Protein AF-A0A2N5KVD8-F1 (afdb_monomer_lite)

Radius of gyration: 21.42 Å; chains: 1; bounding box: 42×48×54 Å

Foldseek 3Di:
DVVVLVVVLVVLLVVLVPADQQGKDKDWDAPVCVVVVLVSNCVRQNPVQWDDKDKAFQDDFDVVVVVVDPDGDSRTIIITMGGNHPHYDDDDDDDDDDPVVCVVAQVDADPPPRDTHGDDDPVD

Secondary structure (DSSP, 8-state):
-HHHHHHHHHHHHHHHHHS-TT-EEEEEE-HHHHHHHHHHHHHHH-GGGEEEEEEEE-S----TTTTT--S----EEEEEEEESSSS----PPPPPPPHHHHHHH--EE-TTT--EE----TT-

Sequence (124 aa):
VMAYLVMMSARLVELHRVLRPTGSLYLHCDPTSSHYLKIVMDAIFGPTKFRTEIIWKRSSAHSDTKQGRRLHGHIHDTILFYTKGDDWTWNPLYTPHDPEYVARFYKHIEPETGRRYMLDNITG

pLDDT: mean 91.03, std 7.39, range [53.5, 98.56]

Structure (mmCIF, N/CA/C/O backbone):
data_AF-A0A2N5KVD8-F1
#
_entry.id   AF-A0A2N5KVD8-F1
#
loop_
_atom_site.group_PDB
_atom_site.id
_atom_site.type_symbol
_atom_site.label_atom_id
_atom_site.label_alt_id
_atom_site.label_comp_id
_atom_site.label_asym_id
_atom_site.label_entity_id
_atom_site.label_seq_id
_atom_site.pdbx_PDB_ins_code
_atom_site.Cartn_x
_atom_site.Cartn_y
_atom_site.Cartn_z
_atom_site.occupancy
_atom_site.B_iso_or_equiv
_atom_site.auth_seq_id
_atom_site.auth_comp_id
_atom_site.auth_asym_id
_atom_site.auth_atom_id
_atom_site.pdbx_PDB_model_num
ATOM 1 N N . VAL A 1 1 ? -3.889 13.420 16.405 1.00 78.00 1 VAL A N 1
ATOM 2 C CA . VAL A 1 1 ? -4.005 12.066 15.802 1.00 78.00 1 VAL A CA 1
ATOM 3 C C . VAL A 1 1 ? -5.420 11.503 15.919 1.00 78.00 1 VAL A C 1
ATOM 5 O O . VAL A 1 1 ? -6.006 11.217 14.888 1.00 78.00 1 VAL A O 1
ATOM 8 N N . MET A 1 2 ? -6.019 11.407 17.115 1.00 89.94 2 MET A N 1
ATOM 9 C CA . MET A 1 2 ? -7.343 10.771 17.279 1.00 89.94 2 MET A CA 1
ATOM 10 C C . MET A 1 2 ? -8.468 11.407 16.447 1.00 89.94 2 MET A C 1
ATOM 12 O O . MET A 1 2 ? -9.176 10.690 15.753 1.00 89.94 2 MET A O 1
ATOM 16 N N . ALA A 1 3 ? -8.585 12.740 16.422 1.00 93.62 3 ALA A N 1
ATOM 17 C CA . ALA A 1 3 ? -9.596 13.419 15.600 1.00 93.62 3 ALA A CA 1
ATOM 18 C C . ALA A 1 3 ? -9.472 13.091 14.097 1.00 93.62 3 ALA A C 1
ATOM 20 O O . ALA A 1 3 ? -10.475 12.894 13.415 1.00 93.62 3 ALA A O 1
ATOM 21 N N . TYR A 1 4 ? -8.239 12.970 13.594 1.00 93.62 4 TYR A N 1
ATOM 22 C CA . TYR A 1 4 ? -7.976 12.573 12.211 1.00 93.62 4 TYR A CA 1
ATOM 23 C C . TYR A 1 4 ? -8.414 11.128 11.951 1.00 93.62 4 TYR A C 1
ATOM 25 O O . TYR A 1 4 ? -9.118 10.871 10.979 1.00 93.62 4 TYR A O 1
ATOM 33 N N . LEU A 1 5 ? -8.069 10.198 12.848 1.00 94.06 5 LEU A N 1
ATOM 34 C CA . LEU A 1 5 ? -8.472 8.798 12.710 1.00 94.06 5 LEU A CA 1
ATOM 35 C C . LEU A 1 5 ? -9.988 8.630 12.768 1.00 94.06 5 LEU A C 1
ATOM 37 O O . LEU A 1 5 ? -10.524 7.881 11.962 1.00 94.06 5 LEU A O 1
ATOM 41 N N . VAL A 1 6 ? -10.690 9.350 13.647 1.00 96.12 6 VAL A N 1
ATOM 42 C CA . VAL A 1 6 ? -12.162 9.325 13.708 1.00 96.12 6 VAL A CA 1
ATOM 43 C C . VAL A 1 6 ? -12.760 9.785 12.376 1.00 96.12 6 VAL A C 1
ATOM 45 O O . VAL A 1 6 ? -13.596 9.093 11.794 1.00 96.12 6 VAL A O 1
ATOM 48 N N . MET A 1 7 ? -12.274 10.909 11.844 1.00 95.75 7 MET A N 1
ATOM 49 C CA . MET A 1 7 ? -12.736 11.443 10.561 1.00 95.75 7 MET A CA 1
ATOM 50 C C . MET A 1 7 ? -12.437 10.505 9.385 1.00 95.75 7 MET A C 1
ATOM 52 O O . MET A 1 7 ? -13.279 10.343 8.498 1.00 95.75 7 MET A O 1
ATOM 56 N N . MET A 1 8 ? -11.262 9.878 9.362 1.00 96.31 8 MET A N 1
ATOM 57 C CA . MET A 1 8 ? -10.886 8.923 8.319 1.00 96.31 8 MET A CA 1
ATOM 58 C C . MET A 1 8 ? -11.681 7.624 8.423 1.00 96.31 8 MET A C 1
ATOM 60 O O . MET A 1 8 ? -12.192 7.152 7.413 1.00 96.31 8 MET A O 1
ATOM 64 N N . SER A 1 9 ? -11.852 7.085 9.631 1.00 97.00 9 SER A N 1
ATOM 65 C CA . SER A 1 9 ? -12.560 5.820 9.868 1.00 97.00 9 SER A CA 1
ATOM 66 C C . SER A 1 9 ? -13.982 5.869 9.319 1.00 97.00 9 SER A C 1
ATOM 68 O O . SER A 1 9 ? -14.377 4.969 8.585 1.00 97.00 9 SER A O 1
ATOM 70 N N . ALA A 1 10 ? -14.714 6.962 9.572 1.00 97.69 10 ALA A N 1
ATOM 71 C CA . ALA A 1 10 ? -16.065 7.143 9.041 1.00 97.69 10 ALA A CA 1
ATOM 72 C C . ALA A 1 10 ? -16.116 7.041 7.504 1.00 97.69 10 ALA A C 1
ATOM 74 O O . ALA A 1 10 ? -17.017 6.425 6.946 1.00 97.69 10 ALA A O 1
ATOM 75 N N . ARG A 1 11 ? -15.116 7.593 6.806 1.00 97.50 11 ARG A N 1
ATOM 76 C CA . ARG A 1 11 ? -15.028 7.533 5.338 1.00 97.50 11 ARG A CA 1
ATOM 77 C C . ARG A 1 11 ? -14.598 6.155 4.847 1.00 97.50 11 ARG A C 1
ATOM 79 O O . ARG A 1 11 ? -15.146 5.665 3.869 1.00 97.50 11 ARG A O 1
ATOM 86 N N . LEU A 1 12 ? -13.633 5.527 5.517 1.00 98.00 12 LEU A N 1
ATOM 87 C CA . LEU A 1 12 ? -13.116 4.209 5.144 1.00 98.00 12 LEU A CA 1
ATOM 88 C C . LEU A 1 12 ? -14.185 3.117 5.280 1.00 98.00 12 LEU A C 1
ATOM 90 O O . LEU A 1 12 ? -14.253 2.234 4.428 1.00 98.00 12 LEU A O 1
ATOM 94 N N . VAL A 1 13 ? -15.061 3.215 6.287 1.00 98.38 13 VAL A N 1
ATOM 95 C CA . VAL A 1 13 ? -16.227 2.329 6.434 1.00 98.38 13 VAL A CA 1
ATOM 96 C C . VAL A 1 13 ? -17.159 2.457 5.228 1.00 98.38 13 VAL A C 1
ATOM 98 O O . VAL A 1 13 ? -17.537 1.449 4.630 1.00 98.38 13 VAL A O 1
ATOM 101 N N . GLU A 1 14 ? -17.476 3.684 4.814 1.00 98.31 14 GLU A N 1
ATOM 102 C CA . GLU A 1 14 ? -18.340 3.915 3.653 1.00 98.31 14 GLU A CA 1
ATOM 103 C C . GLU A 1 14 ? -17.690 3.469 2.339 1.00 98.31 14 GLU A C 1
ATOM 105 O O . GLU A 1 14 ? -18.354 2.849 1.507 1.00 98.31 14 GLU A O 1
ATOM 110 N N . LEU A 1 15 ? -16.384 3.701 2.166 1.00 98.12 15 LEU A N 1
ATOM 111 C CA . LEU A 1 15 ? -15.630 3.208 1.012 1.00 98.12 15 LEU A CA 1
ATOM 112 C C . LEU A 1 15 ? -15.658 1.678 0.946 1.00 98.12 15 LEU A C 1
ATOM 114 O O . LEU A 1 15 ? -15.948 1.120 -0.110 1.00 98.12 15 LEU A O 1
ATOM 118 N N . HIS A 1 16 ? -15.439 0.994 2.070 1.00 98.19 16 HIS A N 1
ATOM 119 C CA . HIS A 1 16 ? -15.557 -0.461 2.138 1.00 98.19 16 HIS A CA 1
ATOM 120 C C . HIS A 1 16 ? -16.979 -0.937 1.800 1.00 98.19 16 HIS A C 1
ATOM 122 O O . HIS A 1 16 ? -17.147 -1.903 1.047 1.00 98.19 16 HIS A O 1
ATOM 128 N N . ARG A 1 17 ? -18.015 -0.239 2.291 1.00 98.06 17 ARG A N 1
ATOM 129 C CA . ARG A 1 17 ? -19.423 -0.563 2.013 1.00 98.06 17 ARG A CA 1
ATOM 130 C C . ARG A 1 17 ? -19.722 -0.544 0.514 1.00 98.06 17 ARG A C 1
ATOM 132 O O . ARG A 1 17 ? -20.304 -1.507 0.015 1.00 98.06 17 ARG A O 1
ATOM 139 N N . VAL A 1 18 ? -19.300 0.501 -0.201 1.00 98.00 18 VAL A N 1
ATOM 140 C CA . VAL A 1 18 ? -19.613 0.684 -1.635 1.00 98.00 18 VAL A CA 1
ATOM 141 C C . VAL A 1 18 ? -18.682 -0.073 -2.585 1.00 98.00 18 VAL A C 1
ATOM 143 O O . VAL A 1 18 ? -19.030 -0.275 -3.748 1.00 98.00 18 VAL A O 1
ATOM 146 N N . LEU A 1 19 ? -17.510 -0.507 -2.117 1.00 97.62 19 LEU A N 1
ATOM 147 C CA . LEU A 1 19 ? -16.553 -1.246 -2.936 1.00 97.62 19 LEU A CA 1
ATOM 148 C C . LEU A 1 19 ? -17.159 -2.581 -3.408 1.00 97.62 19 LEU A C 1
ATOM 150 O O . LEU A 1 19 ? -17.842 -3.276 -2.653 1.00 97.62 19 LEU A O 1
ATOM 154 N N . ARG A 1 20 ? -16.923 -2.967 -4.665 1.00 97.69 20 ARG A N 1
ATOM 155 C CA . ARG A 1 20 ? -17.352 -4.282 -5.178 1.00 97.69 20 ARG A CA 1
ATOM 156 C C . ARG A 1 20 ? -16.572 -5.406 -4.484 1.00 97.69 20 ARG A C 1
ATOM 158 O O . ARG A 1 20 ? -15.444 -5.152 -4.067 1.00 97.69 20 ARG A O 1
ATOM 165 N N . PRO A 1 21 ? -17.096 -6.645 -4.400 1.00 97.19 21 PRO A N 1
ATOM 166 C CA . PRO A 1 21 ? -16.331 -7.783 -3.879 1.00 97.19 21 PRO A CA 1
ATOM 167 C C . PRO A 1 21 ? -14.974 -7.967 -4.576 1.00 97.19 21 PRO A C 1
ATOM 169 O O . PRO A 1 21 ? -13.990 -8.271 -3.915 1.00 97.19 21 PRO A O 1
ATOM 172 N N . THR A 1 22 ? -14.906 -7.661 -5.875 1.00 97.81 22 THR A N 1
ATOM 173 C CA . THR A 1 22 ? -13.678 -7.697 -6.685 1.00 97.81 22 THR A CA 1
ATOM 174 C C . THR A 1 22 ? -12.822 -6.430 -6.615 1.00 97.81 22 THR A C 1
ATOM 176 O O . THR A 1 22 ? -11.812 -6.316 -7.307 1.00 97.81 22 THR A O 1
ATOM 179 N N . GLY A 1 23 ? -13.238 -5.444 -5.822 1.00 97.62 23 GLY A N 1
ATOM 180 C CA . GLY A 1 23 ? -12.600 -4.140 -5.740 1.00 97.62 23 GLY A CA 1
ATOM 181 C C . GLY A 1 23 ? -11.405 -4.108 -4.792 1.00 97.62 23 GLY A C 1
ATOM 182 O O . GLY A 1 23 ? -11.316 -4.859 -3.815 1.00 97.62 23 GLY A O 1
ATOM 183 N N . SER A 1 24 ? -10.515 -3.165 -5.072 1.00 97.69 24 SER A N 1
ATOM 184 C CA . SER A 1 24 ? -9.339 -2.832 -4.279 1.00 97.69 24 SER A CA 1
ATOM 185 C C . SER A 1 24 ? -9.399 -1.394 -3.769 1.00 97.69 24 SER A C 1
ATOM 187 O O . SER A 1 24 ? -10.001 -0.524 -4.398 1.00 97.69 24 SER A O 1
ATOM 189 N N . LEU A 1 25 ? -8.768 -1.145 -2.621 1.00 98.06 25 LEU A N 1
ATOM 190 C CA . LEU A 1 25 ? -8.538 0.193 -2.086 1.00 98.06 25 LEU A CA 1
ATOM 191 C 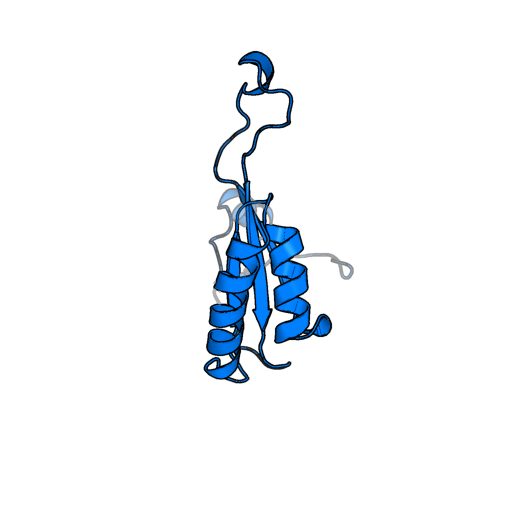C . LEU A 1 25 ? -7.033 0.420 -1.924 1.00 98.06 25 LEU A C 1
ATOM 193 O O . LEU A 1 25 ? -6.339 -0.393 -1.313 1.00 98.06 25 LEU A O 1
ATOM 197 N N . TYR A 1 26 ? -6.562 1.553 -2.440 1.00 97.62 26 TYR A N 1
ATOM 198 C CA . TYR A 1 26 ? -5.200 2.045 -2.262 1.00 97.62 26 TYR A CA 1
ATOM 199 C C . TYR A 1 26 ? -5.264 3.306 -1.411 1.00 97.62 26 TYR A C 1
ATOM 201 O O . TYR A 1 26 ? -5.774 4.334 -1.857 1.00 97.62 26 TYR A O 1
ATOM 209 N N . LEU A 1 27 ? -4.787 3.220 -0.173 1.00 97.44 27 LEU A N 1
ATOM 210 C CA . LEU A 1 27 ? -4.779 4.346 0.752 1.00 97.44 27 LEU A CA 1
ATOM 211 C C . LEU A 1 27 ? -3.377 4.942 0.810 1.00 97.44 27 LEU A C 1
ATOM 213 O O . LEU A 1 27 ? -2.479 4.356 1.409 1.00 97.44 27 LEU A O 1
ATOM 217 N N . HIS A 1 28 ? -3.198 6.101 0.182 1.00 96.06 28 HIS A N 1
ATOM 218 C CA . HIS A 1 28 ? -1.973 6.890 0.286 1.00 96.06 28 HIS A CA 1
ATOM 219 C C . HIS A 1 28 ? -1.964 7.676 1.597 1.00 96.06 28 HIS A C 1
ATOM 221 O O . HIS A 1 28 ? -2.938 8.343 1.947 1.00 96.06 28 HIS A O 1
ATOM 227 N N . CYS A 1 29 ? -0.857 7.585 2.323 1.00 90.94 29 CYS A N 1
ATOM 228 C CA . CYS A 1 29 ? -0.646 8.270 3.584 1.00 90.94 29 CYS A CA 1
ATOM 229 C C . CYS A 1 29 ? 0.837 8.567 3.802 1.00 90.94 29 CYS A C 1
ATOM 231 O O . CYS A 1 29 ? 1.727 7.865 3.316 1.00 90.94 29 CYS A O 1
ATOM 233 N N . ASP A 1 30 ? 1.102 9.610 4.577 1.00 84.56 30 ASP A N 1
ATOM 234 C CA . ASP A 1 30 ? 2.451 9.882 5.037 1.00 84.56 30 ASP A CA 1
ATOM 235 C C . ASP A 1 30 ? 2.892 8.817 6.070 1.00 84.56 30 ASP A C 1
ATOM 237 O O . ASP A 1 30 ? 2.045 8.231 6.762 1.00 84.56 30 ASP A O 1
ATOM 241 N N . PRO A 1 31 ? 4.206 8.580 6.236 1.00 80.62 31 PRO A N 1
ATOM 242 C CA . PRO A 1 31 ? 4.705 7.561 7.159 1.00 80.62 31 PRO A CA 1
ATOM 243 C C . PRO A 1 31 ? 4.234 7.749 8.609 1.00 80.62 31 PRO A C 1
ATOM 245 O O . PRO A 1 31 ? 4.061 6.764 9.320 1.00 80.62 31 PRO A O 1
ATOM 248 N N . THR A 1 32 ? 3.952 8.982 9.046 1.00 86.19 32 THR A N 1
ATOM 249 C CA . THR A 1 32 ? 3.535 9.296 10.427 1.00 86.19 32 THR A CA 1
ATOM 250 C C . THR A 1 32 ? 2.150 8.757 10.768 1.00 86.19 32 THR A C 1
ATOM 252 O O . THR A 1 32 ? 1.870 8.471 11.933 1.00 86.19 32 THR A O 1
ATOM 255 N N . SER A 1 33 ? 1.266 8.655 9.775 1.00 88.69 33 SER A N 1
ATOM 256 C CA . SER A 1 33 ? -0.123 8.218 9.969 1.00 88.69 33 SER A CA 1
ATOM 257 C C . SER A 1 33 ? -0.362 6.783 9.496 1.00 88.69 33 SER A C 1
ATOM 259 O O . SER A 1 33 ? -1.377 6.183 9.858 1.00 88.69 33 SER A O 1
ATOM 261 N N . SER A 1 34 ? 0.562 6.241 8.700 1.00 92.75 34 SER A N 1
ATOM 262 C CA . SER A 1 34 ? 0.431 4.962 7.999 1.00 92.75 34 SER A CA 1
ATOM 263 C C . SER A 1 34 ? 0.099 3.785 8.921 1.00 92.75 34 SER A C 1
ATOM 265 O O . SER A 1 34 ? -0.866 3.066 8.670 1.00 92.75 34 SER A O 1
ATOM 267 N N . HIS A 1 35 ? 0.807 3.628 10.040 1.00 93.69 35 HIS A N 1
ATOM 268 C CA . HIS A 1 35 ? 0.604 2.524 10.983 1.00 93.69 35 HIS A CA 1
ATOM 269 C C . HIS A 1 35 ? -0.725 2.619 11.735 1.00 93.69 35 HIS A C 1
ATOM 271 O O . HIS A 1 35 ? -1.369 1.602 11.980 1.00 93.69 35 HIS A O 1
ATOM 277 N N . TYR A 1 36 ? -1.184 3.830 12.056 1.00 95.94 36 TYR A N 1
ATOM 278 C CA . TYR A 1 36 ? -2.497 4.015 12.674 1.00 95.94 36 TYR A CA 1
ATOM 279 C C . TYR A 1 36 ? -3.626 3.711 11.686 1.00 95.94 36 TYR A C 1
ATOM 281 O O . TYR A 1 36 ? -4.588 3.025 12.031 1.00 95.94 36 TYR A O 1
ATOM 289 N N . LEU A 1 37 ? -3.504 4.194 10.446 1.00 96.75 37 LEU A N 1
ATOM 290 C CA . LEU A 1 37 ? -4.474 3.910 9.391 1.00 96.75 37 LEU A CA 1
ATOM 291 C C . LEU A 1 37 ? -4.475 2.431 9.007 1.00 96.75 37 LEU A C 1
ATOM 293 O O . LEU A 1 37 ? -5.539 1.897 8.718 1.00 96.75 37 LEU A O 1
ATOM 297 N N . LYS A 1 38 ? -3.327 1.749 9.073 1.00 97.19 38 LYS A N 1
ATOM 298 C CA . LYS A 1 38 ? -3.225 0.302 8.866 1.00 97.19 38 LYS A CA 1
ATOM 299 C C . LYS A 1 38 ? -4.080 -0.476 9.866 1.00 97.19 38 LYS A C 1
ATOM 301 O O . LYS A 1 38 ? -4.832 -1.349 9.450 1.00 97.19 38 LYS A O 1
ATOM 306 N N . ILE A 1 39 ? -4.030 -0.119 11.151 1.00 97.25 39 ILE A N 1
ATOM 307 C CA . ILE A 1 39 ? -4.861 -0.753 12.190 1.00 97.25 39 ILE A CA 1
ATOM 308 C C . ILE A 1 39 ? -6.353 -0.519 11.913 1.00 97.25 39 ILE A C 1
ATOM 310 O O . ILE A 1 39 ? -7.155 -1.445 12.003 1.00 97.25 39 ILE A O 1
ATOM 314 N N . VAL A 1 40 ? -6.733 0.706 11.537 1.00 97.62 40 VAL A N 1
ATOM 315 C CA . VAL A 1 40 ? -8.124 1.030 11.171 1.00 97.62 40 VAL A CA 1
ATOM 316 C C . VAL A 1 40 ? -8.571 0.227 9.946 1.00 97.62 40 VAL A C 1
ATOM 318 O O . VAL A 1 40 ? -9.658 -0.342 9.937 1.00 97.62 40 VAL A O 1
ATOM 321 N N . MET A 1 41 ? -7.725 0.142 8.923 1.00 98.06 41 MET A N 1
ATOM 322 C CA . MET A 1 41 ? -7.979 -0.641 7.717 1.00 98.06 41 MET A CA 1
ATOM 323 C C . MET A 1 41 ? -8.116 -2.136 8.023 1.00 98.06 41 MET A C 1
ATOM 325 O O . MET A 1 41 ? -9.030 -2.768 7.501 1.00 98.06 41 MET A O 1
ATOM 329 N N . ASP A 1 42 ? -7.282 -2.691 8.907 1.00 98.38 42 ASP A N 1
ATOM 330 C CA . ASP A 1 42 ? -7.397 -4.079 9.372 1.00 98.38 42 ASP A CA 1
ATOM 331 C C . ASP A 1 42 ? -8.708 -4.335 10.113 1.00 98.38 42 ASP A C 1
ATOM 333 O O . ASP A 1 42 ? -9.303 -5.394 9.937 1.00 98.38 42 ASP A O 1
ATOM 337 N N . ALA A 1 43 ? -9.192 -3.373 10.900 1.00 98.25 43 ALA A N 1
ATOM 338 C CA . ALA A 1 43 ? -10.485 -3.491 11.567 1.00 98.25 43 ALA A CA 1
ATOM 339 C C . ALA A 1 43 ? -11.668 -3.461 10.579 1.00 98.25 43 ALA A C 1
ATOM 341 O O . ALA A 1 43 ? -12.688 -4.097 10.831 1.00 98.25 43 ALA A O 1
ATOM 342 N N . ILE A 1 44 ? -11.545 -2.734 9.462 1.00 98.06 44 ILE A N 1
ATOM 343 C CA . ILE A 1 44 ? -12.622 -2.569 8.470 1.00 98.06 44 ILE A CA 1
ATOM 344 C C . ILE A 1 44 ? -12.633 -3.705 7.438 1.00 98.06 44 ILE A C 1
ATOM 346 O O . ILE A 1 44 ? -13.693 -4.246 7.134 1.00 98.06 44 ILE A O 1
ATOM 350 N N . PHE A 1 45 ? -11.471 -4.049 6.879 1.00 98.12 45 PHE A N 1
ATOM 351 C CA . PHE A 1 45 ? -11.329 -5.040 5.805 1.00 98.12 45 PHE A CA 1
ATOM 352 C C . PHE A 1 45 ? -10.961 -6.434 6.330 1.00 98.12 45 PHE A C 1
ATOM 354 O O . PHE A 1 45 ? -11.239 -7.431 5.671 1.00 98.12 45 PHE A O 1
ATOM 361 N N . GLY A 1 46 ? -10.330 -6.517 7.501 1.00 97.75 46 GLY A N 1
ATOM 362 C CA . GLY A 1 46 ? -9.696 -7.726 8.016 1.00 97.75 46 GLY A CA 1
ATOM 363 C C . GLY A 1 46 ? -8.195 -7.785 7.683 1.00 97.75 46 GLY A C 1
ATOM 364 O O . GLY A 1 46 ? -7.783 -7.406 6.583 1.00 97.75 46 GLY A O 1
ATOM 365 N N . PRO A 1 47 ? -7.351 -8.313 8.589 1.00 97.31 47 PRO A N 1
ATOM 366 C CA . PRO A 1 47 ? -5.897 -8.342 8.399 1.00 97.31 47 PRO A CA 1
ATOM 367 C C . PRO A 1 47 ? -5.454 -9.228 7.226 1.00 97.31 47 PRO A C 1
ATOM 369 O O . PRO A 1 47 ? -4.430 -8.963 6.603 1.00 97.31 47 PRO A O 1
ATOM 372 N N . THR A 1 48 ? -6.240 -10.249 6.872 1.00 97.81 48 THR A N 1
ATOM 373 C CA . THR A 1 48 ? -5.967 -11.150 5.736 1.00 97.81 48 THR A CA 1
ATOM 374 C C . THR A 1 48 ? -6.234 -10.512 4.373 1.00 97.81 48 THR A C 1
ATOM 376 O O . THR A 1 48 ? -5.875 -11.081 3.341 1.00 97.81 48 THR A O 1
ATOM 379 N N . LYS A 1 49 ? -6.877 -9.339 4.352 1.00 98.00 49 LYS A N 1
ATOM 380 C CA . LYS A 1 49 ? -7.198 -8.588 3.135 1.00 98.00 49 LYS A CA 1
ATOM 381 C C . LYS A 1 49 ? -6.149 -7.543 2.771 1.00 98.00 49 LYS A C 1
ATOM 383 O O . LYS A 1 49 ? -6.232 -6.947 1.696 1.00 98.00 49 LYS A O 1
ATOM 388 N N . PHE A 1 50 ? -5.154 -7.343 3.631 1.00 98.06 50 PHE A N 1
ATOM 389 C CA . PHE A 1 50 ? -3.964 -6.585 3.283 1.00 98.06 50 PHE A CA 1
ATOM 390 C C . PHE A 1 50 ? -3.139 -7.357 2.251 1.00 98.06 50 PHE A C 1
ATOM 392 O O . PHE A 1 50 ? -2.916 -8.558 2.404 1.00 98.06 50 PHE A O 1
ATOM 399 N N . ARG A 1 51 ? -2.701 -6.680 1.187 1.00 97.38 51 ARG A N 1
ATOM 400 C CA . ARG A 1 51 ? -1.943 -7.308 0.097 1.00 97.38 51 ARG A CA 1
ATOM 401 C C . ARG A 1 51 ? -0.481 -6.921 0.133 1.00 97.38 51 ARG A C 1
ATOM 403 O O . ARG A 1 51 ? 0.376 -7.791 0.206 1.00 97.38 51 ARG A O 1
ATOM 410 N N . THR A 1 52 ? -0.197 -5.625 0.100 1.00 96.19 52 THR A N 1
ATOM 411 C CA . THR A 1 52 ? 1.173 -5.128 0.208 1.00 96.19 52 THR A CA 1
ATOM 412 C C . THR A 1 52 ? 1.199 -3.679 0.663 1.00 96.19 52 THR A C 1
ATOM 414 O O . THR A 1 52 ? 0.236 -2.924 0.495 1.00 96.19 52 THR A O 1
ATOM 417 N N . GLU A 1 53 ? 2.345 -3.291 1.203 1.00 96.62 53 GLU A N 1
ATOM 418 C CA . GLU A 1 53 ? 2.744 -1.901 1.341 1.00 96.62 53 GLU A CA 1
ATOM 419 C C . GLU A 1 53 ? 3.523 -1.490 0.089 1.00 96.62 53 GLU A C 1
ATOM 421 O O . GLU A 1 53 ? 4.375 -2.239 -0.393 1.00 96.62 53 GLU A O 1
ATOM 426 N N . ILE A 1 54 ? 3.217 -0.317 -0.460 1.00 96.12 54 ILE A N 1
ATOM 427 C CA . ILE A 1 54 ? 3.937 0.263 -1.593 1.00 96.12 54 ILE A CA 1
ATOM 428 C C . ILE A 1 54 ? 4.636 1.523 -1.093 1.00 96.12 54 ILE A C 1
ATOM 430 O O . ILE A 1 54 ? 3.986 2.452 -0.612 1.00 96.12 54 ILE A O 1
ATOM 434 N N . ILE A 1 55 ? 5.960 1.563 -1.234 1.00 95.12 55 ILE A N 1
ATOM 435 C CA . ILE A 1 55 ? 6.775 2.713 -0.843 1.00 95.12 55 ILE A CA 1
ATOM 436 C C . ILE A 1 55 ? 7.002 3.604 -2.057 1.00 95.12 55 ILE A C 1
ATOM 438 O O . ILE A 1 55 ? 7.743 3.256 -2.980 1.00 95.12 55 ILE A O 1
ATOM 442 N N . TRP A 1 56 ? 6.384 4.781 -2.050 1.00 94.00 56 TRP A N 1
ATOM 443 C CA . TRP A 1 56 ? 6.569 5.763 -3.106 1.00 94.00 56 TRP A CA 1
ATOM 444 C C . TRP A 1 56 ? 7.667 6.750 -2.728 1.00 94.00 56 TRP A C 1
ATOM 446 O O . TRP A 1 56 ? 7.467 7.667 -1.935 1.00 94.00 56 TRP A O 1
ATOM 456 N N . LYS A 1 57 ? 8.844 6.588 -3.336 1.00 93.00 57 LYS A N 1
ATOM 457 C CA . LYS A 1 57 ? 9.943 7.552 -3.229 1.00 93.00 57 LYS A CA 1
ATOM 458 C C . LYS A 1 57 ? 9.607 8.845 -3.987 1.00 93.00 57 LYS A C 1
ATOM 460 O O . LYS A 1 57 ? 9.560 8.851 -5.214 1.00 93.00 57 LYS A O 1
ATOM 465 N N . ARG A 1 58 ? 9.433 9.945 -3.253 1.00 89.50 58 ARG A N 1
ATOM 466 C CA . ARG A 1 58 ? 9.172 11.299 -3.769 1.00 89.50 58 ARG A CA 1
ATOM 467 C C . ARG A 1 58 ? 10.433 12.040 -4.201 1.00 89.50 58 ARG A C 1
ATOM 469 O O . ARG A 1 58 ? 10.373 12.859 -5.110 1.00 89.50 58 ARG A O 1
ATOM 476 N N . SER A 1 59 ? 11.565 11.799 -3.541 1.00 86.31 59 SER A N 1
ATOM 477 C CA . SER A 1 59 ? 12.796 12.553 -3.803 1.00 86.31 59 SER A CA 1
ATOM 478 C C . SER A 1 59 ? 14.067 11.734 -3.580 1.00 86.31 59 SER A C 1
ATOM 480 O O . SER A 1 59 ? 14.057 10.661 -2.973 1.00 86.31 59 SER A O 1
ATOM 482 N N . SER A 1 60 ? 15.197 12.252 -4.064 1.00 85.75 60 SER A N 1
ATOM 483 C CA . SER A 1 60 ? 16.525 11.792 -3.650 1.00 85.75 60 SER A CA 1
ATOM 484 C C . SER A 1 60 ? 16.810 12.172 -2.194 1.00 85.75 60 SER A C 1
ATOM 486 O O . SER A 1 60 ? 16.087 12.972 -1.597 1.00 85.75 60 SER A O 1
ATOM 488 N N . ALA A 1 61 ? 17.871 11.593 -1.628 1.00 81.44 61 ALA A N 1
ATOM 489 C CA . ALA A 1 61 ? 18.363 11.986 -0.315 1.00 81.44 61 ALA A CA 1
ATOM 490 C C . ALA A 1 61 ? 18.762 13.471 -0.310 1.00 81.44 61 ALA A C 1
ATOM 492 O O . ALA A 1 61 ? 19.391 13.956 -1.253 1.00 81.44 61 ALA A O 1
ATOM 493 N N . HIS A 1 62 ? 18.403 14.173 0.759 1.00 78.31 62 HIS A N 1
ATOM 494 C CA . HIS A 1 62 ? 18.694 15.588 0.984 1.00 78.31 62 HIS A CA 1
ATOM 495 C C . HIS A 1 62 ? 19.455 15.779 2.297 1.00 78.31 62 HIS A C 1
ATOM 497 O O . HIS A 1 62 ? 19.502 14.899 3.156 1.00 78.31 62 HIS A O 1
ATOM 503 N N . SER A 1 63 ? 20.102 16.938 2.438 1.00 78.44 63 SER A N 1
ATOM 504 C CA . SER A 1 63 ? 20.938 17.275 3.599 1.00 78.44 63 SER A CA 1
ATOM 505 C C . SER A 1 63 ? 20.128 17.831 4.779 1.00 78.44 63 SER A C 1
ATOM 507 O O . SER A 1 63 ? 20.627 18.684 5.511 1.00 78.44 63 SER A O 1
ATOM 509 N N . ASP A 1 64 ? 18.902 17.345 4.989 1.00 76.50 64 ASP A N 1
ATOM 510 C CA . ASP A 1 64 ? 17.994 17.788 6.061 1.00 76.50 64 ASP A CA 1
ATOM 511 C C . ASP A 1 64 ? 18.670 17.738 7.443 1.00 76.50 64 ASP A C 1
ATOM 513 O O . ASP A 1 64 ? 18.488 18.623 8.281 1.00 76.50 64 ASP A O 1
ATOM 517 N N . THR A 1 65 ? 19.530 16.738 7.659 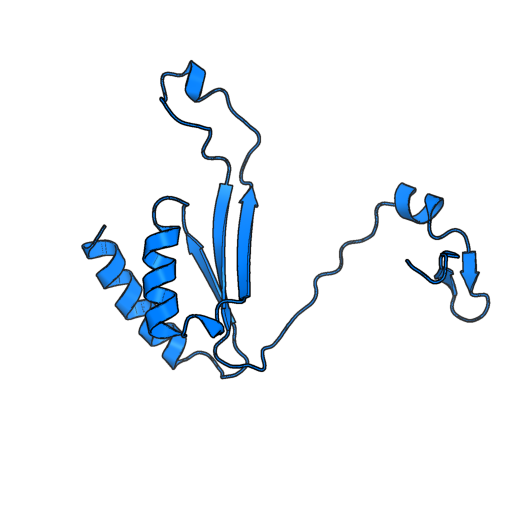1.00 73.94 65 THR A N 1
ATOM 518 C CA . THR A 1 65 ? 20.328 16.589 8.883 1.00 73.94 65 THR A CA 1
ATOM 519 C C . THR A 1 65 ? 21.345 17.710 9.078 1.00 73.94 65 THR A C 1
ATOM 521 O O . THR A 1 65 ? 21.543 18.175 10.199 1.00 73.94 65 THR A O 1
ATOM 524 N N . LYS A 1 66 ? 21.953 18.206 7.992 1.00 74.88 66 LYS A N 1
ATOM 525 C CA . LYS A 1 66 ? 22.868 19.359 8.024 1.00 74.88 66 LYS A CA 1
ATOM 526 C C . LYS A 1 66 ? 22.130 20.687 8.212 1.00 74.88 66 LYS A C 1
ATOM 528 O O . LYS A 1 66 ? 22.741 21.654 8.644 1.00 74.88 66 LYS A O 1
ATOM 533 N N . GLN A 1 67 ? 20.828 20.728 7.925 1.00 79.88 67 GLN A N 1
ATOM 534 C CA . GLN A 1 67 ? 19.957 21.891 8.134 1.00 79.88 67 GLN A CA 1
ATOM 535 C C . GLN A 1 67 ? 19.333 21.930 9.543 1.00 79.88 67 GLN A C 1
ATOM 537 O O . GLN A 1 67 ? 18.404 22.693 9.795 1.00 79.88 67 GLN A O 1
ATOM 542 N N . GLY A 1 68 ? 19.839 21.116 10.478 1.00 81.62 68 GLY A N 1
ATOM 543 C CA . GLY A 1 68 ? 19.420 21.117 11.883 1.00 81.62 68 GLY A CA 1
ATOM 544 C C . GLY A 1 68 ? 18.274 20.157 12.210 1.00 81.62 68 GLY A C 1
ATOM 545 O O . GLY A 1 68 ? 17.851 20.082 13.366 1.00 81.62 68 GLY A O 1
ATOM 546 N N . ARG A 1 69 ? 17.780 19.382 11.236 1.00 81.62 69 ARG A N 1
ATOM 547 C CA . ARG A 1 69 ? 16.714 18.401 11.464 1.00 81.62 69 ARG A CA 1
ATOM 548 C C . ARG A 1 69 ? 17.294 17.109 12.056 1.00 81.62 69 ARG A C 1
ATOM 550 O O . ARG A 1 69 ? 18.154 16.469 11.462 1.00 81.62 69 ARG A O 1
ATOM 557 N N . ARG A 1 70 ? 16.823 16.687 13.234 1.00 85.12 70 ARG A N 1
ATOM 558 C CA . ARG A 1 70 ? 17.330 15.490 13.945 1.00 85.12 70 ARG A CA 1
ATOM 559 C C . ARG A 1 70 ? 16.608 14.201 13.536 1.00 85.12 70 ARG A C 1
ATOM 561 O O . ARG A 1 70 ? 16.016 13.536 14.378 1.00 85.12 70 ARG A O 1
ATOM 568 N N . LEU A 1 71 ? 16.594 13.889 12.243 1.00 83.00 71 LEU A N 1
ATOM 569 C CA . LEU A 1 71 ? 15.922 12.705 11.693 1.00 83.00 71 LEU A CA 1
ATOM 570 C C . LEU A 1 71 ? 16.413 12.394 10.273 1.00 83.00 71 LEU A C 1
ATOM 572 O O . LEU A 1 71 ? 17.023 13.242 9.622 1.00 83.00 71 LEU A O 1
ATOM 576 N N . HIS A 1 72 ? 16.153 11.177 9.797 1.00 83.94 72 HIS A N 1
ATOM 577 C CA . HIS A 1 72 ? 16.459 10.774 8.423 1.00 83.94 72 HIS A CA 1
ATOM 578 C C . HIS A 1 72 ? 15.537 11.474 7.413 1.00 83.94 72 HIS A C 1
ATOM 580 O O . HIS A 1 72 ? 14.392 11.787 7.727 1.00 83.94 72 HIS A O 1
ATOM 586 N N . GLY A 1 73 ? 16.018 11.705 6.188 1.00 81.88 73 GLY A N 1
ATOM 587 C CA . GLY A 1 73 ? 15.256 12.425 5.162 1.00 81.88 73 GLY A CA 1
ATOM 588 C C . GLY A 1 73 ? 13.901 11.772 4.863 1.00 81.88 73 GLY A C 1
ATOM 589 O O . GLY A 1 73 ? 13.823 10.579 4.563 1.00 81.88 73 GLY A O 1
ATOM 590 N N . HIS A 1 74 ? 12.827 12.565 4.899 1.00 83.75 74 HIS A N 1
ATOM 591 C CA . HIS A 1 74 ? 11.468 12.110 4.580 1.00 83.75 74 HIS A CA 1
ATOM 592 C C . HIS A 1 74 ? 11.272 12.056 3.061 1.00 83.75 74 HIS A C 1
ATOM 594 O O . HIS A 1 74 ? 10.629 12.922 2.461 1.00 83.75 74 HIS A O 1
ATOM 600 N N . ILE A 1 75 ? 11.872 11.047 2.435 1.00 90.19 75 ILE A N 1
ATOM 601 C CA . ILE A 1 75 ? 11.925 10.919 0.974 1.00 90.19 75 ILE A CA 1
ATOM 602 C C . ILE A 1 75 ? 10.788 10.093 0.378 1.00 90.19 75 ILE A C 1
ATOM 604 O O . ILE A 1 75 ? 10.704 10.011 -0.844 1.00 90.19 75 ILE A O 1
ATOM 608 N N . HIS A 1 76 ? 9.960 9.442 1.194 1.00 91.81 76 HIS A N 1
ATOM 609 C CA . HIS A 1 76 ? 8.920 8.541 0.711 1.00 91.81 76 HIS A CA 1
ATOM 610 C C . HIS A 1 76 ? 7.580 8.774 1.398 1.00 91.81 76 HIS A C 1
ATOM 612 O O . HIS A 1 76 ? 7.528 9.343 2.490 1.00 91.81 76 HIS A O 1
ATOM 618 N N . ASP A 1 77 ? 6.536 8.275 0.746 1.00 93.25 77 ASP A N 1
ATOM 619 C CA . ASP A 1 77 ? 5.217 8.055 1.320 1.00 93.25 77 ASP A CA 1
ATOM 620 C C . ASP A 1 77 ? 4.845 6.574 1.232 1.00 93.25 77 ASP A C 1
ATOM 622 O O . ASP A 1 77 ? 5.443 5.807 0.468 1.00 93.25 77 ASP A O 1
ATOM 626 N N . THR A 1 78 ? 3.827 6.196 1.994 1.00 95.69 78 THR A N 1
ATOM 627 C CA . THR A 1 78 ? 3.314 4.833 2.062 1.00 95.69 78 THR A CA 1
ATOM 628 C C . THR A 1 78 ? 1.953 4.761 1.383 1.00 95.69 78 THR A C 1
ATOM 630 O O . THR A 1 78 ? 1.075 5.591 1.623 1.00 95.69 78 THR A O 1
ATOM 633 N N . ILE A 1 79 ? 1.741 3.738 0.561 1.00 97.44 79 ILE A N 1
ATOM 634 C CA . ILE A 1 79 ? 0.426 3.394 0.025 1.00 97.44 79 ILE A CA 1
ATOM 635 C C . ILE A 1 79 ? 0.070 1.988 0.502 1.00 97.44 79 ILE A C 1
ATOM 637 O O . ILE A 1 79 ? 0.781 1.023 0.223 1.00 97.44 79 ILE A O 1
ATOM 641 N N . LEU A 1 80 ? -1.043 1.871 1.220 1.00 97.94 80 LEU A N 1
ATOM 642 C CA . LEU A 1 80 ? -1.565 0.597 1.703 1.00 97.94 80 LEU A CA 1
ATOM 643 C C . LEU A 1 80 ? -2.526 0.010 0.672 1.00 97.94 80 LEU A C 1
ATOM 645 O O . LEU A 1 80 ? -3.510 0.661 0.316 1.00 97.94 80 LEU A O 1
ATOM 649 N N . PHE A 1 81 ? -2.272 -1.219 0.220 1.00 97.88 81 PHE A N 1
ATOM 650 C CA . PHE A 1 81 ? -3.133 -1.920 -0.731 1.00 97.88 81 PHE A CA 1
ATOM 651 C C . PHE A 1 81 ? -3.968 -3.002 -0.028 1.00 97.88 81 PHE A C 1
ATOM 653 O O . PHE A 1 81 ? -3.430 -3.966 0.523 1.00 97.88 81 PHE A O 1
ATOM 660 N N . TYR A 1 82 ? -5.293 -2.845 -0.087 1.00 98.56 82 TYR A N 1
ATOM 661 C CA . TYR A 1 82 ? -6.290 -3.800 0.398 1.00 98.56 82 TYR A CA 1
ATOM 662 C C . TYR A 1 82 ? -7.244 -4.244 -0.707 1.00 98.56 82 TYR A C 1
ATOM 664 O O . TYR A 1 82 ? -7.499 -3.512 -1.665 1.00 98.56 82 TYR A O 1
ATOM 672 N N . THR A 1 83 ? -7.845 -5.418 -0.536 1.00 98.44 83 THR A N 1
ATOM 673 C CA . THR A 1 83 ? -8.944 -5.903 -1.387 1.00 98.44 83 THR A CA 1
ATOM 674 C C . THR A 1 83 ? -10.176 -6.192 -0.545 1.00 98.44 83 THR A C 1
ATOM 676 O O . THR A 1 83 ? -10.057 -6.527 0.627 1.00 98.44 83 THR A O 1
ATOM 679 N N . LYS A 1 84 ? -11.377 -6.095 -1.120 1.00 97.94 84 LYS A N 1
ATOM 680 C CA . LYS A 1 84 ? -12.601 -6.461 -0.389 1.00 97.94 84 LYS A CA 1
ATOM 681 C C . LYS A 1 84 ? -12.754 -7.978 -0.255 1.00 97.94 84 LYS A C 1
ATOM 683 O O . LYS A 1 84 ? -12.955 -8.497 0.838 1.00 97.94 84 LYS A O 1
ATOM 688 N N . GLY A 1 85 ? -12.665 -8.681 -1.379 1.00 96.50 85 GLY A N 1
ATOM 689 C CA . GLY A 1 85 ? -12.771 -10.133 -1.467 1.00 96.50 85 GLY A CA 1
ATOM 690 C C . GLY A 1 85 ? -11.421 -10.841 -1.514 1.00 96.50 85 GLY A C 1
ATOM 691 O O . GLY A 1 85 ? -10.359 -10.229 -1.348 1.00 96.50 85 GLY A O 1
ATOM 692 N N . ASP A 1 86 ? -11.494 -12.157 -1.707 1.00 96.31 86 ASP A N 1
ATOM 693 C CA . ASP A 1 86 ? -10.345 -13.012 -2.040 1.00 96.31 86 ASP A CA 1
ATOM 694 C C . ASP A 1 86 ? -10.062 -13.046 -3.542 1.00 96.31 86 ASP A C 1
ATOM 696 O O . ASP A 1 86 ? -8.908 -13.181 -3.927 1.00 96.31 86 ASP A O 1
ATOM 700 N N . ASP A 1 87 ? -11.078 -12.795 -4.368 1.00 96.25 87 ASP A N 1
ATOM 701 C CA . ASP A 1 87 ? -10.923 -12.538 -5.796 1.00 96.25 87 ASP A CA 1
ATOM 702 C C . ASP A 1 87 ? -10.996 -11.032 -6.041 1.00 96.25 87 ASP A C 1
ATOM 704 O O . ASP A 1 87 ? -11.991 -10.395 -5.690 1.00 96.25 87 ASP A O 1
ATOM 708 N N . TRP A 1 88 ? -9.959 -10.443 -6.640 1.00 96.81 88 TRP A N 1
ATOM 709 C CA . TRP A 1 88 ? -9.925 -9.020 -6.980 1.00 96.81 88 TRP A CA 1
ATOM 710 C C . TRP A 1 88 ? -9.437 -8.785 -8.405 1.00 96.81 88 TRP A C 1
ATOM 712 O O . TRP A 1 88 ? -8.717 -9.592 -8.990 1.00 96.81 88 TRP A O 1
ATOM 722 N N . THR A 1 89 ? -9.815 -7.642 -8.972 1.00 96.38 89 THR A N 1
ATOM 723 C CA . THR A 1 89 ? -9.314 -7.226 -10.280 1.00 96.38 89 THR A CA 1
ATOM 724 C C . THR A 1 89 ? -7.853 -6.797 -10.160 1.00 96.38 89 THR A C 1
ATOM 726 O O . THR A 1 89 ? -7.547 -5.766 -9.557 1.00 96.38 89 THR A O 1
ATOM 729 N N . TRP A 1 90 ? -6.952 -7.582 -10.748 1.00 95.56 90 TRP A N 1
ATOM 730 C CA . TRP A 1 90 ? -5.534 -7.257 -10.863 1.00 95.56 90 TRP A CA 1
ATOM 731 C C . TRP A 1 90 ? -5.192 -6.854 -12.294 1.00 95.56 90 TRP A C 1
ATOM 733 O O . TRP A 1 90 ? -5.455 -7.598 -13.235 1.00 95.56 90 TRP A O 1
ATOM 743 N N . ASN A 1 91 ? -4.583 -5.678 -12.445 1.00 92.94 91 ASN A N 1
ATOM 744 C CA . ASN A 1 91 ? -4.140 -5.158 -13.733 1.00 92.94 91 ASN A CA 1
ATOM 745 C C . ASN A 1 91 ? -2.608 -5.092 -13.720 1.00 92.94 91 ASN A C 1
ATOM 747 O O . ASN A 1 91 ? -2.059 -4.106 -13.221 1.00 92.94 91 ASN A O 1
ATOM 751 N N . PRO A 1 92 ? -1.906 -6.136 -14.196 1.00 91.06 92 PRO A N 1
ATOM 752 C CA . PRO A 1 92 ? -0.453 -6.116 -14.242 1.00 91.06 92 PRO A CA 1
ATOM 753 C C . PRO A 1 92 ? 0.021 -4.982 -15.156 1.00 91.06 92 PRO A C 1
ATOM 755 O O . PRO A 1 92 ? -0.408 -4.864 -16.304 1.00 91.06 92 PRO A O 1
ATOM 758 N N . LEU A 1 93 ? 0.902 -4.137 -14.625 1.00 88.94 93 LEU A N 1
ATOM 759 C CA . LEU A 1 93 ? 1.559 -3.087 -15.392 1.00 88.94 93 LEU A CA 1
ATOM 760 C C . LEU A 1 93 ? 2.857 -3.644 -15.965 1.00 88.94 93 LEU A C 1
ATOM 762 O O . LEU A 1 93 ? 3.719 -4.111 -15.223 1.00 88.94 93 LEU A O 1
ATOM 766 N N . TYR A 1 94 ? 2.996 -3.566 -17.284 1.00 88.19 94 TYR A N 1
ATOM 767 C CA . TYR A 1 94 ? 4.222 -3.933 -17.976 1.00 88.19 94 TYR A CA 1
ATOM 768 C C . TYR A 1 94 ? 4.958 -2.667 -18.390 1.00 88.19 94 TYR A C 1
ATOM 770 O O . TYR A 1 94 ? 4.394 -1.781 -19.032 1.00 88.19 94 TYR A O 1
ATOM 778 N N . THR A 1 95 ? 6.232 -2.594 -18.035 1.00 86.94 95 THR A N 1
ATOM 779 C CA . THR A 1 95 ? 7.155 -1.592 -18.560 1.00 86.94 95 THR A CA 1
ATOM 780 C C . THR A 1 95 ? 8.054 -2.248 -19.599 1.00 86.94 95 THR A C 1
ATOM 782 O O . THR A 1 95 ? 8.425 -3.411 -19.410 1.00 86.94 95 THR A O 1
ATOM 785 N N . PRO A 1 96 ? 8.443 -1.542 -20.673 1.00 86.19 96 PRO A N 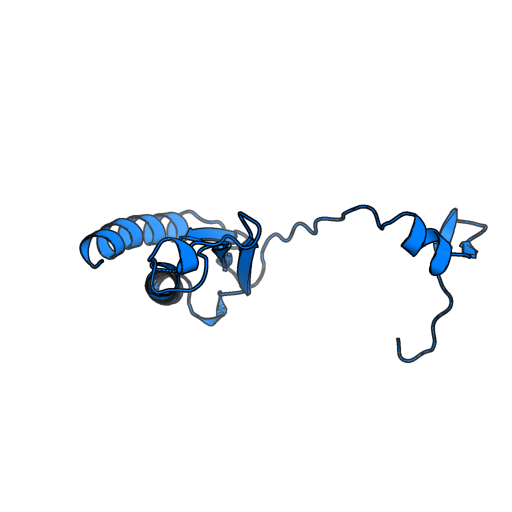1
ATOM 786 C CA . PRO A 1 96 ? 9.458 -2.052 -21.581 1.00 86.19 96 PRO A CA 1
ATOM 787 C C . PRO A 1 96 ? 10.717 -2.427 -20.800 1.00 86.19 96 PRO A C 1
ATOM 789 O O . PRO A 1 96 ? 11.133 -1.700 -19.895 1.00 86.19 96 PRO A O 1
ATOM 792 N N . HIS A 1 97 ? 11.317 -3.560 -21.149 1.00 84.31 97 HIS A N 1
ATOM 793 C CA . HIS A 1 97 ? 12.641 -3.886 -20.646 1.00 84.31 97 HIS A CA 1
ATOM 794 C C . HIS A 1 97 ? 13.666 -2.893 -21.193 1.00 84.31 97 HIS A C 1
ATOM 796 O O . HIS A 1 97 ? 13.533 -2.395 -22.314 1.00 84.31 97 HIS A O 1
ATOM 802 N N . ASP A 1 98 ? 14.704 -2.646 -20.400 1.00 87.75 98 ASP A N 1
ATOM 803 C CA . ASP A 1 98 ? 15.849 -1.867 -20.844 1.00 87.75 98 ASP A CA 1
ATOM 804 C C . ASP A 1 98 ? 16.460 -2.495 -22.119 1.00 87.75 98 ASP A C 1
ATOM 806 O O . ASP A 1 98 ? 16.680 -3.713 -22.148 1.00 87.75 98 ASP A O 1
ATOM 810 N N . PRO A 1 99 ? 16.721 -1.718 -23.187 1.00 88.50 99 PRO A N 1
ATOM 811 C CA . PRO A 1 99 ? 17.214 -2.265 -24.449 1.00 88.50 99 PRO A CA 1
ATOM 812 C C . PRO A 1 99 ? 18.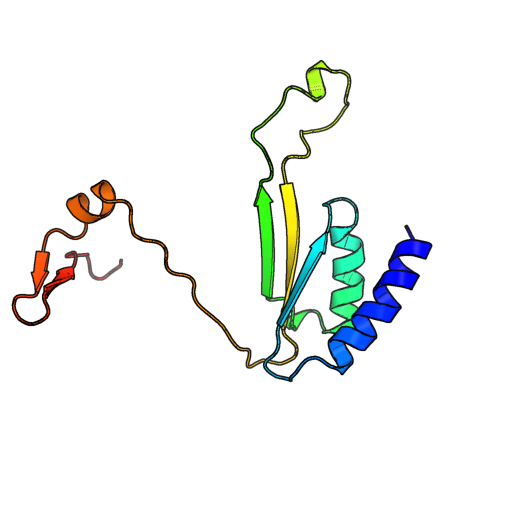520 -3.058 -24.316 1.00 88.50 99 PRO A C 1
ATOM 814 O O . PRO A 1 99 ? 18.696 -4.059 -25.016 1.00 88.50 99 PRO A O 1
ATOM 817 N N . GLU A 1 100 ? 19.416 -2.648 -23.416 1.00 89.62 100 GLU A N 1
ATOM 818 C CA . GLU A 1 100 ? 20.685 -3.330 -23.160 1.00 89.62 100 GLU A CA 1
ATOM 819 C C . GLU A 1 100 ? 20.442 -4.673 -22.463 1.00 89.62 100 GLU A C 1
ATOM 821 O O . GLU A 1 100 ? 21.008 -5.697 -22.854 1.00 89.62 100 GLU A O 1
ATOM 826 N N . TYR A 1 101 ? 19.518 -4.705 -21.498 1.00 86.12 101 TYR A N 1
ATOM 827 C CA . TYR A 1 101 ? 19.075 -5.944 -20.857 1.00 86.12 101 TYR A CA 1
ATOM 828 C C . TYR A 1 101 ? 18.466 -6.925 -21.872 1.00 86.12 101 TYR A C 1
ATOM 830 O O . TYR A 1 101 ? 18.833 -8.103 -21.899 1.00 86.12 101 TYR A O 1
ATOM 838 N N . VAL A 1 102 ? 17.594 -6.448 -22.768 1.00 87.62 102 VAL A N 1
ATOM 839 C CA . VAL A 1 102 ? 17.002 -7.296 -23.817 1.00 87.62 102 VAL A CA 1
ATOM 840 C C . VAL A 1 102 ? 18.079 -7.833 -24.757 1.00 87.62 102 VAL A C 1
ATOM 842 O O . VAL A 1 102 ? 18.074 -9.022 -25.065 1.00 87.62 102 VAL A O 1
ATOM 845 N N . ALA A 1 103 ? 19.014 -6.993 -25.203 1.00 85.44 103 ALA A N 1
ATOM 846 C CA . ALA A 1 103 ? 20.101 -7.420 -26.083 1.00 85.44 103 ALA A CA 1
ATOM 847 C C . ALA A 1 103 ? 21.037 -8.438 -25.409 1.00 85.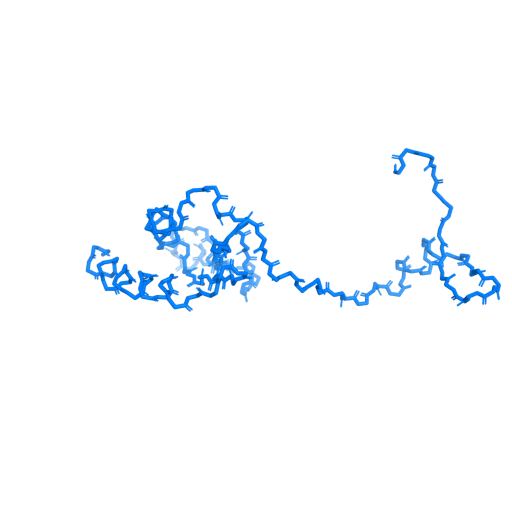44 103 ALA A C 1
ATOM 849 O O . ALA A 1 103 ? 21.573 -9.331 -26.070 1.00 85.44 103 ALA A O 1
ATOM 850 N N . ARG A 1 104 ? 21.236 -8.323 -24.092 1.00 87.38 104 ARG A N 1
ATOM 851 C CA . ARG A 1 104 ? 22.114 -9.212 -23.331 1.00 87.38 104 ARG A CA 1
ATOM 852 C C . ARG A 1 104 ? 21.491 -10.573 -23.049 1.00 87.38 104 ARG A C 1
ATOM 854 O O . ARG A 1 104 ? 22.203 -11.568 -23.148 1.00 87.38 104 ARG A O 1
ATOM 861 N N . PHE A 1 105 ? 20.218 -10.622 -22.675 1.00 85.00 105 PHE A N 1
ATOM 862 C CA . PHE A 1 105 ? 19.590 -11.861 -22.212 1.00 85.00 105 PHE A CA 1
ATOM 863 C C . PHE A 1 105 ? 18.710 -12.502 -23.289 1.00 85.00 105 PHE A C 1
ATOM 865 O O . PHE A 1 105 ? 18.831 -13.692 -23.552 1.00 85.00 105 PHE A O 1
ATOM 872 N N . TYR A 1 106 ? 17.921 -11.719 -24.020 1.00 86.12 106 TYR A N 1
ATOM 873 C CA . TYR A 1 106 ? 16.945 -12.216 -24.993 1.00 86.12 106 TYR A CA 1
ATOM 874 C C . TYR A 1 106 ? 17.505 -12.185 -26.422 1.00 86.12 106 TYR A C 1
ATOM 876 O O . TYR A 1 106 ? 17.007 -11.469 -27.296 1.00 86.12 106 TYR A O 1
ATOM 884 N N . LYS A 1 107 ? 18.593 -12.936 -26.640 1.00 87.31 107 LYS A N 1
ATOM 885 C CA . LYS A 1 107 ? 19.351 -12.954 -27.906 1.00 87.31 107 LYS A CA 1
ATOM 886 C C . LYS A 1 107 ? 18.706 -13.783 -29.007 1.00 87.31 107 LYS A C 1
ATOM 888 O O . LYS A 1 107 ? 19.004 -13.569 -30.180 1.00 87.31 107 LYS A O 1
ATOM 893 N N . HIS A 1 108 ? 17.878 -14.750 -28.641 1.00 88.75 108 HIS A N 1
ATOM 894 C CA . HIS A 1 108 ? 17.293 -15.669 -29.599 1.00 88.75 108 HIS A CA 1
ATOM 895 C C . HIS A 1 108 ? 15.904 -15.191 -30.002 1.00 88.75 108 HIS A C 1
ATOM 897 O O . HIS A 1 108 ? 15.188 -14.608 -29.190 1.00 88.75 108 HIS A O 1
ATOM 903 N N . ILE A 1 109 ? 15.536 -15.421 -31.260 1.00 90.00 109 ILE A N 1
ATOM 904 C CA . ILE A 1 109 ? 14.229 -15.070 -31.813 1.00 90.00 109 ILE A CA 1
ATOM 905 C C . ILE A 1 109 ? 13.607 -16.359 -32.323 1.00 90.00 109 ILE A C 1
ATOM 907 O O . ILE A 1 109 ? 14.218 -17.063 -33.124 1.00 90.00 109 ILE A O 1
ATOM 911 N N . GLU A 1 110 ? 12.410 -16.671 -31.841 1.00 90.38 110 GLU A N 1
ATOM 912 C CA . GLU A 1 110 ? 11.641 -17.806 -32.329 1.00 90.38 110 GLU A CA 1
ATOM 913 C C . GLU A 1 110 ? 11.218 -17.537 -33.785 1.00 90.38 110 GLU A C 1
ATOM 915 O O . GLU A 1 110 ? 10.521 -16.546 -34.028 1.00 90.38 110 GLU A O 1
ATOM 920 N N . PRO A 1 111 ? 11.625 -18.376 -34.759 1.00 87.94 111 PRO A N 1
ATOM 921 C CA . PRO A 1 111 ? 11.384 -18.107 -36.177 1.00 87.94 111 PRO A CA 1
ATOM 922 C C . PRO A 1 111 ? 9.902 -17.966 -36.545 1.00 87.94 111 PRO A C 1
ATOM 924 O O . PRO A 1 111 ? 9.569 -17.214 -37.456 1.00 87.94 111 PRO A O 1
ATOM 927 N N . GLU A 1 112 ? 9.018 -18.671 -35.838 1.00 89.69 112 GLU A N 1
ATOM 928 C CA . GLU A 1 112 ? 7.588 -18.738 -36.159 1.00 89.69 112 GLU A CA 1
ATOM 929 C C . GLU A 1 112 ? 6.784 -17.565 -35.586 1.00 89.69 112 GLU A C 1
ATOM 931 O O . GLU A 1 112 ? 5.851 -17.080 -36.223 1.00 89.69 112 GLU A O 1
ATOM 936 N N . THR A 1 113 ? 7.136 -17.087 -34.388 1.00 90.38 113 THR A N 1
ATOM 937 C CA . THR A 1 113 ? 6.348 -16.069 -33.667 1.00 90.38 113 THR A CA 1
ATOM 938 C C . THR A 1 113 ? 7.043 -14.713 -33.579 1.00 90.38 113 THR A C 1
ATOM 940 O O . THR A 1 113 ? 6.415 -13.719 -33.210 1.00 90.38 113 THR A O 1
ATOM 943 N N . GLY A 1 114 ? 8.349 -14.658 -33.860 1.00 85.38 114 GLY A N 1
ATOM 944 C CA . GLY A 1 114 ? 9.176 -13.471 -33.662 1.00 85.38 114 GLY A CA 1
ATOM 945 C C . GLY A 1 114 ? 9.416 -13.112 -32.191 1.00 85.38 114 GLY A C 1
ATOM 946 O O . GLY A 1 114 ? 9.983 -12.053 -31.905 1.00 85.38 114 GLY A O 1
ATOM 947 N N . ARG A 1 115 ? 8.997 -13.955 -31.236 1.00 86.44 115 ARG A N 1
ATOM 948 C CA . ARG A 1 115 ? 9.218 -13.714 -29.805 1.00 86.44 115 ARG A CA 1
ATOM 949 C C . ARG A 1 115 ? 10.686 -13.900 -29.455 1.00 86.44 115 ARG A C 1
ATOM 951 O O . ARG A 1 115 ? 11.321 -14.871 -29.864 1.00 86.44 115 ARG A O 1
ATOM 958 N N . ARG A 1 116 ? 11.224 -12.967 -28.667 1.00 85.88 116 ARG A N 1
ATOM 959 C CA . ARG A 1 116 ? 12.578 -13.103 -28.131 1.00 85.88 116 ARG A CA 1
ATOM 960 C C . ARG A 1 116 ? 12.576 -14.035 -26.923 1.00 85.88 116 ARG A C 1
ATOM 962 O O . ARG A 1 116 ? 11.699 -13.919 -26.071 1.00 85.88 116 ARG A O 1
ATOM 969 N N . TYR A 1 117 ? 13.575 -14.903 -26.825 1.00 86.88 117 TYR A N 1
ATOM 970 C CA . TYR A 1 117 ? 13.759 -15.820 -25.702 1.00 86.88 117 TYR A CA 1
ATOM 971 C C . TYR A 1 117 ? 15.229 -15.888 -25.275 1.00 86.88 117 TYR A C 1
ATOM 973 O O . TYR A 1 117 ? 16.140 -15.501 -26.016 1.00 86.88 117 TYR A O 1
ATOM 981 N N . MET A 1 118 ? 15.447 -16.374 -24.056 1.00 87.81 118 MET A N 1
ATOM 982 C CA . MET A 1 118 ? 16.764 -16.707 -23.527 1.00 87.81 118 MET A CA 1
ATOM 983 C C . MET A 1 118 ? 16.810 -18.195 -23.196 1.00 87.81 118 MET A C 1
ATOM 985 O O . MET A 1 118 ? 15.789 -18.779 -22.838 1.00 87.81 118 MET A O 1
ATOM 989 N N . LEU A 1 119 ? 17.980 -18.810 -23.346 1.00 86.38 119 LEU A N 1
ATOM 990 C CA . LEU A 1 119 ? 18.216 -20.155 -22.837 1.00 86.38 119 LEU A CA 1
ATOM 991 C C . LEU A 1 119 ? 18.664 -20.015 -21.387 1.00 86.38 119 LEU A C 1
ATOM 993 O O . LEU A 1 119 ? 19.675 -19.365 -21.124 1.00 86.38 119 LEU A O 1
ATOM 997 N N . ASP A 1 120 ? 17.901 -20.602 -20.476 1.00 83.75 120 ASP A N 1
ATOM 998 C CA . ASP A 1 120 ? 18.240 -20.664 -19.060 1.00 83.75 120 ASP A CA 1
ATOM 999 C C . ASP A 1 120 ? 18.374 -22.123 -18.612 1.00 83.75 120 ASP A C 1
ATOM 1001 O O . ASP A 1 120 ? 17.952 -23.051 -19.311 1.00 83.75 120 ASP A O 1
ATOM 1005 N N . ASN A 1 121 ? 19.007 -22.337 -17.466 1.00 82.88 121 ASN A N 1
ATOM 1006 C CA . ASN A 1 121 ? 19.083 -23.654 -16.855 1.00 82.88 121 ASN A CA 1
ATOM 1007 C C . ASN A 1 121 ? 17.700 -24.074 -16.301 1.00 82.88 121 ASN A C 1
ATOM 1009 O O . ASN A 1 121 ? 16.794 -23.263 -16.126 1.00 82.88 121 ASN A O 1
ATOM 1013 N N . ILE A 1 122 ? 17.527 -25.362 -15.998 1.00 83.00 122 ILE A N 1
ATOM 1014 C CA . ILE A 1 122 ? 16.251 -25.902 -15.484 1.00 83.00 122 ILE A CA 1
ATOM 1015 C C . ILE A 1 122 ? 15.884 -25.419 -14.070 1.00 83.00 122 ILE A C 1
ATOM 1017 O O . ILE A 1 122 ? 14.810 -25.754 -13.576 1.00 83.00 122 ILE A O 1
ATOM 1021 N N . THR A 1 123 ? 16.777 -24.693 -13.399 1.00 74.44 123 THR A N 1
ATOM 1022 C CA . THR A 1 123 ? 16.583 -24.197 -12.033 1.00 74.44 123 THR A CA 1
AT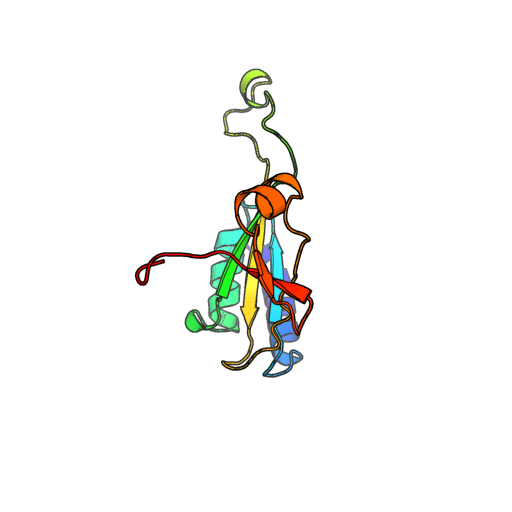OM 1023 C C . THR A 1 123 ? 16.159 -22.728 -11.970 1.00 74.44 123 THR A C 1
ATOM 1025 O O . THR A 1 123 ? 15.676 -22.320 -10.914 1.00 74.44 123 THR A O 1
ATOM 1028 N N . GLY A 1 124 ? 16.247 -21.992 -13.087 1.00 53.50 124 GLY A N 1
ATOM 1029 C CA . GLY A 1 124 ? 16.010 -20.545 -13.146 1.00 53.50 124 GLY A CA 1
ATOM 1030 C C . GLY A 1 124 ? 17.095 -19.708 -12.474 1.00 53.50 124 GLY A C 1
ATOM 1031 O O . GLY A 1 124 ? 17.946 -20.270 -11.744 1.00 53.50 124 GLY A O 1
#